Protein AF-A0A5K0Y3P8-F1 (afdb_monomer)

Mean predicted aligned error: 3.17 Å

Solvent-accessible surface area (backbone atoms only — not comparable to full-atom values): 3133 Å² total; per-residue (Å²): 104,52,66,57,25,33,68,77,40,71,96,49,86,56,56,81,60,64,66,62,48,51,54,52,50,53,52,50,51,54,51,52,50,53,50,50,54,50,51,52,52,52,50,52,54,50,54,49,55,55,58,77,75,105

Foldseek 3Di:
DQVLQCVLPPPDRRDDDPVVSVVSVVVVVVVVVVVVVVVVVVVVVVVVVVVVVD

Radius of gyration: 17.76 Å; Cα contacts (8 Å, |Δi|>4): 24; chains: 1; bounding box: 33×14×49 Å

InterPro domains:
  IPR011598 Myc-type, basic helix-loop-helix (bHLH) domain [PS50888] (1-32)
  IPR036638 Helix-loop-helix DNA-binding domain superfamily [G3DSA:4.10.280.10] (1-54)
  IPR036638 Helix-loop-helix DNA-binding domain superfamily [SSF47459] (1-50)
  IPR044818 Transcription factor ILR3-like [PTHR46133] (1-54)
  IPR057075 Iron-related transcription factor 3, bHLH domain [PF23177] (1-54)

pLDDT: mean 96.81, std 3.45, range [74.69, 98.81]

Structure (mmCIF, N/CA/C/O backbone):
data_AF-A0A5K0Y3P8-F1
#
_entry.id   AF-A0A5K0Y3P8-F1
#
loop_
_atom_site.group_PDB
_atom_site.id
_atom_site.type_symbol
_atom_site.label_atom_id
_atom_site.label_alt_id
_atom_site.label_comp_id
_atom_site.label_asym_id
_atom_site.label_entity_id
_atom_site.label_seq_id
_atom_site.pdbx_PDB_ins_code
_atom_site.Cartn_x
_atom_site.Cartn_y
_atom_site.Cartn_z
_atom_site.occupancy
_atom_site.B_iso_or_equiv
_atom_site.auth_seq_id
_atom_site.auth_comp_id
_atom_site.auth_asym_id
_atom_site.auth_atom_id
_atom_site.pdbx_PDB_model_num
ATOM 1 N N . PHE A 1 1 ? 2.660 4.106 -19.225 1.00 94.06 1 PHE A N 1
ATOM 2 C CA . PHE A 1 1 ? 3.346 2.837 -18.882 1.00 94.06 1 PHE A CA 1
ATOM 3 C C . PHE A 1 1 ? 4.634 3.068 -18.106 1.00 94.06 1 PHE A C 1
ATOM 5 O O . PHE A 1 1 ? 4.733 2.516 -17.024 1.00 94.06 1 PHE A O 1
ATOM 12 N N . VAL A 1 2 ? 5.573 3.896 -18.585 1.00 94.81 2 VAL A N 1
ATOM 13 C CA . VAL A 1 2 ? 6.803 4.232 -17.832 1.00 94.81 2 VAL A CA 1
ATOM 14 C C . VAL A 1 2 ? 6.487 4.842 -16.461 1.00 94.81 2 VAL A C 1
ATOM 16 O O . VAL A 1 2 ? 6.997 4.357 -15.459 1.00 94.81 2 VAL A O 1
ATOM 19 N N . GLU A 1 3 ? 5.586 5.828 -16.402 1.00 96.50 3 GLU A N 1
ATOM 20 C CA . GLU A 1 3 ? 5.138 6.434 -15.135 1.00 96.50 3 GLU A CA 1
ATOM 21 C C . GLU A 1 3 ? 4.517 5.406 -14.185 1.00 96.50 3 GLU A C 1
ATOM 23 O O . GLU A 1 3 ? 4.926 5.304 -13.035 1.00 96.50 3 GLU A O 1
ATOM 28 N N . LEU A 1 4 ? 3.590 4.580 -14.685 1.00 97.00 4 LEU A N 1
ATOM 29 C CA . LEU A 1 4 ? 2.999 3.496 -13.899 1.00 97.00 4 LEU A CA 1
ATOM 30 C C . LEU A 1 4 ? 4.076 2.534 -13.383 1.00 97.00 4 LEU A C 1
ATOM 32 O O . LEU A 1 4 ? 4.063 2.186 -12.214 1.00 97.00 4 LEU A O 1
ATOM 36 N N . SER A 1 5 ? 5.052 2.149 -14.205 1.00 96.88 5 SER A N 1
ATOM 37 C CA . SER A 1 5 ? 6.147 1.301 -13.736 1.00 96.88 5 SER A CA 1
ATOM 38 C C . SER A 1 5 ? 6.999 1.966 -12.654 1.00 96.88 5 SER A C 1
ATOM 40 O O . SER A 1 5 ? 7.430 1.266 -11.743 1.00 96.88 5 SER A O 1
ATOM 42 N N . ALA A 1 6 ? 7.262 3.271 -12.755 1.00 96.38 6 ALA A N 1
ATOM 43 C CA . ALA A 1 6 ? 8.007 4.009 -11.738 1.00 96.38 6 ALA A CA 1
ATOM 44 C C . ALA A 1 6 ? 7.228 4.099 -10.414 1.00 96.38 6 ALA A C 1
ATOM 46 O O . ALA A 1 6 ? 7.830 4.051 -9.346 1.00 96.38 6 ALA A O 1
ATOM 47 N N . LEU A 1 7 ? 5.895 4.183 -10.486 1.00 96.06 7 LEU A N 1
ATOM 48 C CA . LEU A 1 7 ? 5.010 4.145 -9.319 1.00 96.06 7 LEU A CA 1
ATOM 49 C C . LEU A 1 7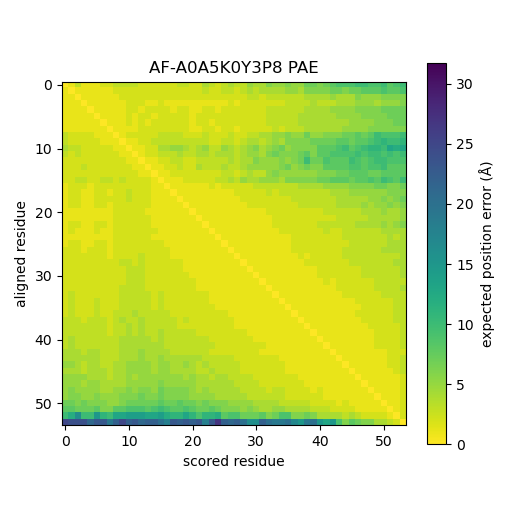 ? 4.957 2.759 -8.667 1.00 96.06 7 LEU A C 1
ATOM 51 O O . LEU A 1 7 ? 4.947 2.664 -7.445 1.00 96.06 7 LEU A O 1
ATOM 55 N N . LEU A 1 8 ? 4.916 1.690 -9.468 1.00 96.25 8 LEU A N 1
ATOM 56 C CA . LEU A 1 8 ? 4.839 0.316 -8.961 1.00 96.25 8 LEU A CA 1
ATOM 57 C C . LEU A 1 8 ? 6.130 -0.132 -8.270 1.00 96.25 8 LEU A C 1
ATOM 59 O O . LEU A 1 8 ? 6.077 -0.934 -7.342 1.00 96.25 8 LEU A O 1
ATOM 63 N N . GLU A 1 9 ? 7.283 0.369 -8.719 1.00 93.19 9 GLU A N 1
ATOM 64 C CA . GLU A 1 9 ? 8.586 0.057 -8.128 1.00 93.19 9 GLU A CA 1
ATOM 65 C C . GLU A 1 9 ? 9.452 1.320 -7.975 1.00 93.19 9 GLU A C 1
ATOM 67 O O . GLU A 1 9 ? 10.396 1.530 -8.750 1.00 93.19 9 GLU A O 1
ATOM 72 N N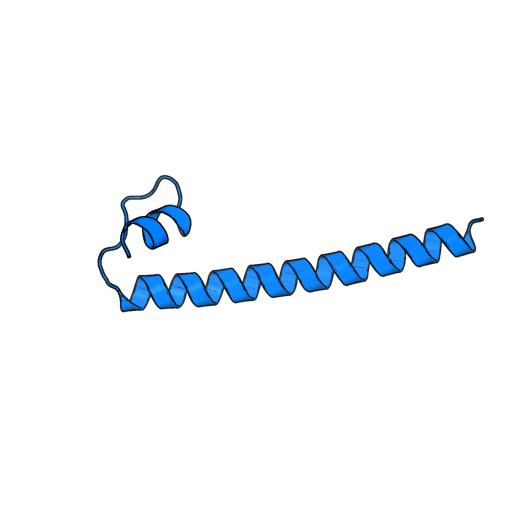 . PRO A 1 10 ? 9.163 2.164 -6.965 1.00 93.00 10 PRO A N 1
ATOM 73 C CA . PRO A 1 10 ? 9.921 3.384 -6.722 1.00 93.00 10 PRO A CA 1
ATOM 74 C C . PRO A 1 10 ? 11.412 3.097 -6.518 1.00 93.00 10 PRO A C 1
ATOM 76 O O . PRO A 1 10 ? 11.796 2.152 -5.829 1.00 93.00 10 PRO A O 1
ATOM 79 N N . GLY A 1 11 ? 12.269 3.918 -7.128 1.00 93.62 11 GLY A N 1
ATOM 80 C CA . GLY A 1 11 ? 13.728 3.785 -7.029 1.00 93.62 11 GLY A CA 1
ATOM 81 C C . GLY A 1 11 ? 14.354 2.744 -7.963 1.00 93.62 11 GLY A C 1
ATOM 82 O O . GLY A 1 11 ? 15.580 2.645 -8.015 1.00 93.62 11 GLY A O 1
ATOM 83 N N . LYS A 1 12 ? 13.557 1.999 -8.743 1.00 93.88 12 LYS A N 1
ATOM 84 C CA . LYS A 1 12 ? 14.065 1.098 -9.787 1.00 93.88 12 LYS A CA 1
ATOM 85 C C . LYS A 1 12 ? 13.952 1.718 -11.175 1.00 93.88 12 LYS A C 1
ATOM 87 O O . LYS A 1 12 ? 13.132 2.596 -11.434 1.00 93.88 12 LYS A O 1
ATOM 92 N N . LYS A 1 13 ? 14.771 1.216 -12.105 1.00 95.06 13 LYS A N 1
ATOM 93 C CA . LYS A 1 13 ? 14.623 1.537 -13.529 1.00 95.06 13 LYS A CA 1
ATOM 94 C C . LYS A 1 13 ? 13.229 1.086 -14.007 1.00 95.06 13 LYS A C 1
ATOM 96 O O . LYS A 1 13 ? 12.901 -0.083 -13.803 1.00 95.06 13 LYS A O 1
ATOM 101 N N . PRO A 1 14 ? 12.443 1.951 -14.677 1.00 94.44 14 PRO 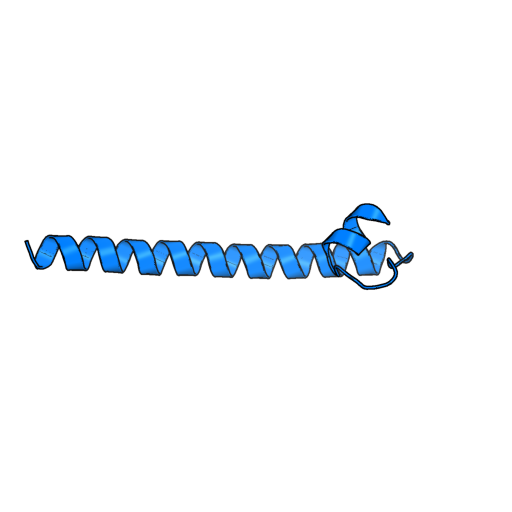A N 1
ATOM 102 C CA . PRO A 1 14 ? 11.122 1.577 -15.168 1.00 94.44 14 PRO A CA 1
ATOM 103 C C . PRO A 1 14 ? 11.169 0.420 -16.172 1.00 94.44 14 PRO A C 1
ATOM 105 O O . PRO A 1 14 ? 12.010 0.390 -17.076 1.00 94.44 14 PRO A O 1
ATOM 108 N N . LYS A 1 15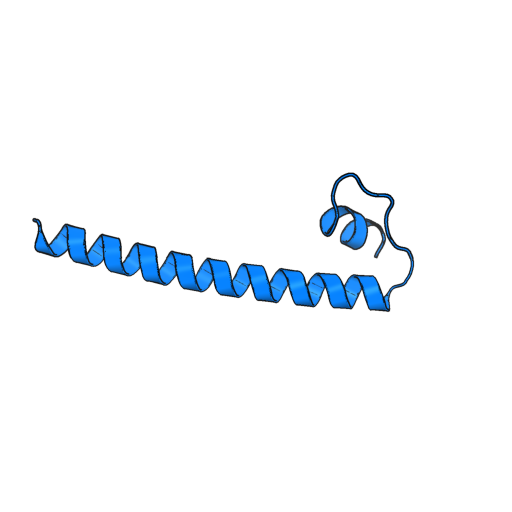 ? 10.222 -0.507 -16.034 1.00 95.62 15 LYS A N 1
ATOM 109 C CA . LYS A 1 15 ? 9.929 -1.567 -16.998 1.00 95.62 15 LYS A CA 1
ATOM 110 C C . LYS A 1 15 ? 9.397 -0.967 -18.298 1.00 95.62 15 LYS A C 1
ATOM 112 O O . LYS A 1 15 ? 8.764 0.091 -18.317 1.00 95.62 15 LYS A O 1
ATOM 117 N N . THR A 1 16 ? 9.635 -1.683 -19.391 1.00 95.25 16 THR A N 1
ATOM 118 C CA . THR A 1 16 ? 9.169 -1.317 -20.737 1.00 95.25 16 THR A CA 1
ATOM 119 C C . THR A 1 16 ? 8.140 -2.297 -21.294 1.00 95.25 16 THR A C 1
ATOM 121 O O . THR A 1 16 ? 7.344 -1.914 -22.153 1.00 95.25 16 THR A O 1
ATOM 124 N N . ASP A 1 17 ? 8.113 -3.533 -20.790 1.00 97.69 17 ASP A N 1
ATOM 125 C CA . ASP A 1 17 ? 7.124 -4.533 -21.176 1.00 97.69 17 ASP A CA 1
ATOM 126 C C . ASP A 1 17 ? 5.745 -4.199 -20.580 1.00 97.69 17 ASP A C 1
ATOM 128 O O . ASP A 1 17 ? 5.560 -4.122 -19.368 1.00 97.69 17 ASP A O 1
ATOM 132 N N . LYS A 1 18 ? 4.755 -3.966 -21.445 1.00 97.94 18 LYS A N 1
ATOM 133 C CA . LYS A 1 18 ? 3.441 -3.453 -21.025 1.00 97.94 18 LYS A CA 1
ATOM 134 C C . LYS A 1 18 ? 2.629 -4.489 -20.250 1.00 97.94 18 LYS A C 1
ATOM 136 O O . LYS A 1 18 ? 1.905 -4.108 -19.333 1.00 97.94 18 LYS A O 1
ATOM 141 N N . ALA A 1 19 ? 2.739 -5.766 -20.615 1.00 98.12 19 ALA A N 1
ATOM 142 C CA . ALA A 1 19 ? 1.985 -6.837 -19.973 1.00 98.12 19 ALA A CA 1
ATOM 143 C C . ALA A 1 19 ? 2.426 -7.021 -18.516 1.00 98.12 19 ALA A C 1
ATOM 145 O O . ALA A 1 19 ? 1.585 -7.014 -17.620 1.00 98.12 19 ALA A O 1
ATOM 146 N N . SER A 1 20 ? 3.734 -7.081 -18.261 1.00 97.19 20 SER A N 1
ATOM 147 C CA . SER A 1 20 ? 4.282 -7.169 -16.904 1.00 97.19 20 SER A CA 1
ATOM 148 C C . SER A 1 20 ? 3.896 -5.971 -16.037 1.00 97.19 20 SER A C 1
ATOM 150 O O . SER A 1 20 ? 3.476 -6.171 -14.900 1.00 97.19 20 SER A O 1
ATOM 152 N N . ILE A 1 21 ? 3.930 -4.744 -16.575 1.00 98.12 21 ILE A N 1
ATOM 153 C CA . ILE A 1 21 ? 3.489 -3.542 -15.845 1.00 98.12 21 ILE A CA 1
ATOM 154 C C . ILE A 1 21 ? 2.021 -3.666 -15.412 1.00 98.12 21 ILE A C 1
ATOM 156 O O . ILE A 1 21 ? 1.687 -3.340 -14.275 1.00 98.12 21 ILE A O 1
ATOM 160 N N . LEU A 1 22 ? 1.136 -4.139 -16.297 1.00 98.50 22 LEU A N 1
ATOM 161 C CA . LEU A 1 22 ? -0.281 -4.318 -15.962 1.00 98.50 22 LEU A CA 1
ATOM 162 C C . LEU A 1 22 ? -0.494 -5.438 -14.942 1.00 98.50 22 LEU A C 1
ATOM 164 O O . LEU A 1 22 ? -1.274 -5.257 -14.009 1.00 98.50 22 LEU A O 1
ATOM 168 N N . CYS A 1 23 ? 0.210 -6.563 -15.080 1.00 98.31 23 CYS A N 1
ATOM 169 C CA . CYS A 1 23 ? 0.151 -7.657 -14.112 1.00 98.31 23 CYS A CA 1
ATOM 170 C C . CYS A 1 23 ? 0.578 -7.197 -12.712 1.00 98.31 23 CYS A C 1
ATOM 172 O O . CYS A 1 23 ? -0.110 -7.488 -11.733 1.00 98.31 23 CYS A O 1
ATOM 174 N 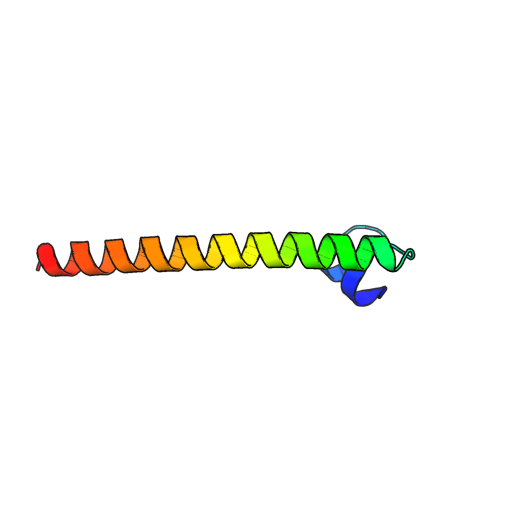N . ASP A 1 24 ? 1.671 -6.436 -12.612 1.00 97.75 24 ASP A N 1
ATOM 175 C CA . ASP A 1 24 ? 2.127 -5.880 -11.338 1.00 97.75 24 ASP A CA 1
ATOM 176 C C . ASP A 1 24 ? 1.138 -4.866 -10.760 1.00 97.75 24 ASP A C 1
ATOM 178 O O . ASP A 1 24 ? 0.869 -4.902 -9.558 1.00 97.75 24 ASP A O 1
ATOM 182 N N . ALA A 1 25 ? 0.539 -4.015 -11.599 1.00 98.25 25 ALA A N 1
ATOM 183 C CA . ALA A 1 25 ? -0.494 -3.081 -11.161 1.00 98.25 25 ALA A CA 1
ATOM 184 C C . ALA A 1 25 ? -1.720 -3.802 -10.593 1.00 98.25 25 ALA A C 1
ATOM 186 O O . ALA A 1 25 ? -2.192 -3.455 -9.512 1.00 98.25 25 ALA A O 1
ATOM 187 N N . ILE A 1 26 ? -2.218 -4.829 -11.288 1.00 98.50 26 ILE A N 1
ATOM 188 C CA . ILE A 1 26 ? -3.358 -5.633 -10.830 1.00 98.50 26 ILE A CA 1
ATOM 189 C C . ILE A 1 26 ? -3.033 -6.305 -9.496 1.00 98.50 26 ILE A C 1
ATOM 191 O O . ILE A 1 26 ? -3.834 -6.241 -8.562 1.00 98.50 26 ILE A O 1
ATOM 195 N N . ARG A 1 27 ? -1.848 -6.916 -9.383 1.00 98.25 27 ARG A N 1
ATOM 196 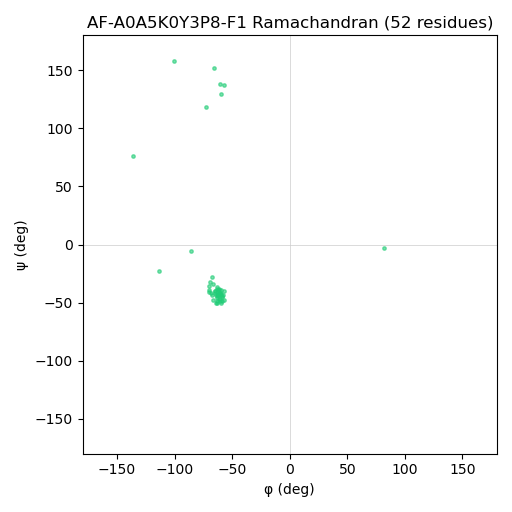C CA . ARG A 1 27 ? -1.412 -7.568 -8.146 1.00 98.25 27 ARG A CA 1
ATOM 197 C C . ARG A 1 27 ? -1.366 -6.576 -6.986 1.00 98.25 27 ARG A C 1
ATOM 199 O O . ARG A 1 27 ? -1.960 -6.854 -5.947 1.00 98.25 27 ARG A O 1
ATOM 206 N N . LEU A 1 28 ? -0.721 -5.423 -7.170 1.00 97.19 28 LEU A N 1
ATOM 207 C CA . LEU A 1 28 ? -0.616 -4.405 -6.125 1.00 97.19 28 LEU A CA 1
ATOM 208 C C . LEU A 1 28 ? -1.995 -3.864 -5.719 1.00 97.19 28 LEU A C 1
ATOM 210 O O . LEU A 1 28 ? -2.277 -3.758 -4.530 1.00 97.19 28 LEU A O 1
ATOM 214 N N . MET A 1 29 ? -2.883 -3.585 -6.680 1.00 97.94 29 MET A N 1
ATOM 215 C CA . MET A 1 29 ? -4.246 -3.125 -6.384 1.00 97.94 29 MET A CA 1
ATOM 216 C C . MET A 1 29 ? -5.041 -4.142 -5.562 1.00 97.94 29 MET A C 1
ATOM 218 O O . MET A 1 29 ? -5.744 -3.754 -4.630 1.00 97.94 29 MET A O 1
ATOM 222 N N . ASN A 1 30 ? -4.925 -5.435 -5.875 1.00 98.44 30 ASN A N 1
ATOM 223 C CA . ASN A 1 30 ? -5.592 -6.484 -5.104 1.00 98.44 30 ASN A CA 1
ATOM 224 C C . ASN A 1 30 ? -5.051 -6.566 -3.670 1.00 98.44 30 ASN A C 1
ATOM 226 O O . ASN A 1 30 ? -5.833 -6.715 -2.733 1.00 98.44 30 ASN A O 1
ATOM 230 N N . GLN A 1 31 ? -3.734 -6.420 -3.491 1.00 98.25 31 GLN A N 1
ATOM 231 C CA . GLN A 1 31 ? -3.112 -6.387 -2.164 1.00 98.25 31 GLN A CA 1
ATOM 232 C C . GLN A 1 31 ? -3.606 -5.186 -1.348 1.00 98.25 31 GLN A C 1
ATOM 234 O O . GLN A 1 31 ? -4.091 -5.370 -0.236 1.00 98.25 31 GLN A O 1
ATOM 239 N N . LEU A 1 32 ? -3.569 -3.982 -1.927 1.00 98.31 32 LEU A N 1
ATOM 240 C CA . LEU A 1 32 ? -4.024 -2.757 -1.263 1.00 98.31 32 LEU A CA 1
ATOM 241 C C . LEU A 1 32 ? -5.513 -2.808 -0.904 1.00 98.31 32 LEU A C 1
ATOM 243 O O . LEU A 1 32 ? -5.901 -2.352 0.166 1.00 98.31 32 LEU A O 1
ATOM 247 N N . ARG A 1 33 ? -6.358 -3.386 -1.769 1.00 98.62 33 ARG A N 1
ATOM 248 C CA . ARG A 1 33 ? -7.784 -3.573 -1.465 1.00 98.62 33 ARG A CA 1
ATOM 249 C C . ARG A 1 33 ? -7.982 -4.507 -0.275 1.00 98.62 33 ARG A C 1
ATOM 251 O O . ARG A 1 33 ? -8.726 -4.164 0.634 1.00 98.62 33 ARG A O 1
ATOM 258 N N . SER A 1 34 ? -7.278 -5.639 -0.255 1.00 98.56 34 SER A N 1
ATOM 259 C CA . SER A 1 34 ? -7.334 -6.573 0.871 1.00 98.56 34 SER A CA 1
ATOM 260 C C . SER A 1 34 ? -6.856 -5.937 2.178 1.00 98.56 34 SER A C 1
ATOM 262 O O . SER A 1 34 ? -7.425 -6.215 3.231 1.00 98.56 34 SER A O 1
ATOM 264 N N . GLU A 1 35 ? -5.814 -5.107 2.130 1.00 98.69 35 GLU A N 1
ATOM 265 C CA . GLU A 1 35 ? -5.308 -4.384 3.298 1.00 98.69 35 GLU A CA 1
ATOM 266 C C . GLU A 1 35 ? -6.312 -3.335 3.789 1.00 98.69 35 GLU A C 1
ATOM 268 O O . GLU A 1 35 ? -6.594 -3.271 4.983 1.00 98.69 35 GLU A O 1
ATOM 273 N N . ALA A 1 36 ? -6.920 -2.572 2.877 1.00 98.75 36 ALA A N 1
ATOM 274 C CA . ALA A 1 36 ? -7.953 -1.596 3.209 1.00 98.75 36 ALA A CA 1
ATOM 275 C C . ALA A 1 36 ? -9.191 -2.248 3.847 1.00 98.75 36 ALA A C 1
ATOM 277 O O . ALA A 1 36 ? -9.710 -1.732 4.838 1.00 98.75 36 ALA A O 1
ATOM 278 N N . ASP A 1 37 ? -9.641 -3.391 3.322 1.00 98.69 37 ASP A N 1
ATOM 279 C CA . ASP A 1 37 ? -10.767 -4.139 3.889 1.00 98.69 37 ASP A CA 1
ATOM 280 C C . ASP A 1 37 ? -10.439 -4.642 5.300 1.00 98.69 37 ASP A C 1
ATOM 282 O O . ASP A 1 37 ? -11.239 -4.467 6.221 1.00 98.69 37 ASP A O 1
ATOM 286 N N . LYS A 1 38 ? -9.229 -5.183 5.502 1.00 98.75 38 LYS A N 1
ATOM 287 C CA . LYS A 1 3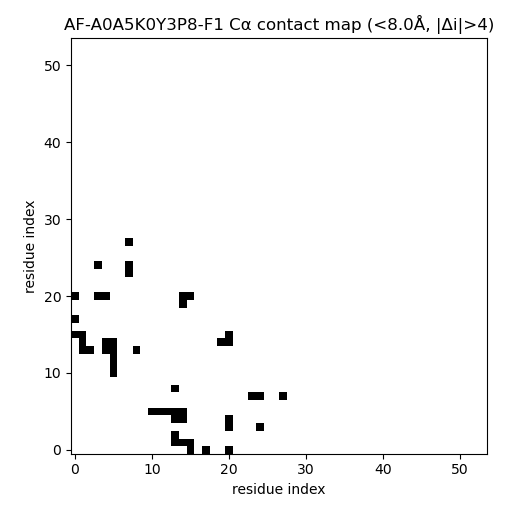8 ? -8.756 -5.613 6.823 1.00 98.75 38 LYS A CA 1
AT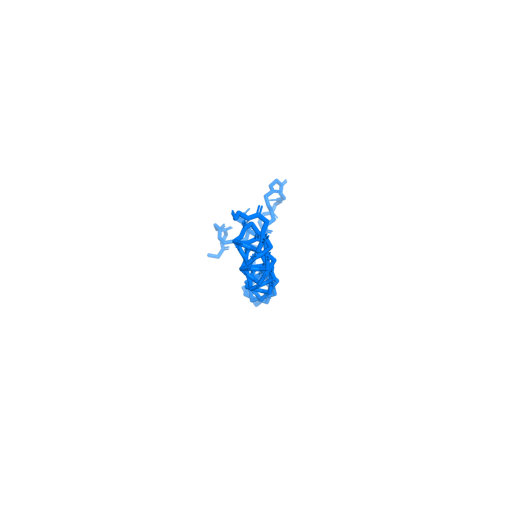OM 288 C C . LYS A 1 38 ? -8.713 -4.448 7.816 1.00 98.75 38 LYS A C 1
ATOM 290 O O . LYS A 1 38 ? -9.261 -4.573 8.907 1.00 98.75 38 LYS A O 1
ATOM 295 N N . LEU A 1 39 ? -8.123 -3.314 7.432 1.00 98.81 39 LEU A N 1
ATOM 296 C CA . LEU A 1 39 ? -8.062 -2.112 8.271 1.00 98.81 39 LEU A CA 1
ATOM 297 C C . LEU A 1 39 ? -9.459 -1.602 8.632 1.00 98.81 39 LEU A C 1
ATOM 299 O O . LEU A 1 39 ? -9.697 -1.199 9.768 1.00 98.81 39 LEU A O 1
ATOM 303 N N . LYS A 1 40 ? -10.405 -1.646 7.689 1.00 98.69 40 LYS A N 1
ATOM 304 C CA . LYS A 1 40 ? -11.795 -1.256 7.938 1.00 98.69 40 LYS A CA 1
ATOM 305 C C . LYS A 1 40 ? -12.465 -2.175 8.960 1.00 98.69 40 LYS A C 1
ATOM 307 O O . LYS A 1 40 ? -13.162 -1.679 9.844 1.00 98.69 40 LYS A O 1
ATOM 312 N N . THR A 1 41 ? -12.253 -3.486 8.855 1.00 98.69 41 THR A N 1
ATOM 313 C CA . THR A 1 41 ? -12.754 -4.462 9.832 1.00 98.69 41 THR A CA 1
ATOM 314 C C . THR A 1 41 ? -12.136 -4.241 11.210 1.00 98.69 41 THR A C 1
ATOM 316 O O . THR A 1 41 ? -12.871 -4.147 12.189 1.00 98.69 41 THR A O 1
ATOM 319 N N . GLU A 1 42 ? -10.811 -4.100 11.293 1.00 98.62 42 GLU A N 1
ATOM 320 C CA . GLU A 1 42 ? -10.105 -3.859 12.559 1.00 98.62 42 GLU A CA 1
ATOM 321 C C . GLU A 1 42 ? -10.554 -2.551 13.218 1.00 98.62 42 GLU A C 1
ATOM 323 O O . GLU A 1 42 ? -10.840 -2.533 14.414 1.00 98.62 42 GLU A O 1
ATOM 328 N N . ASN A 1 43 ? -10.697 -1.471 12.445 1.00 98.62 43 ASN A N 1
ATOM 329 C CA . ASN A 1 43 ? -11.203 -0.204 12.965 1.00 98.62 43 ASN A CA 1
ATOM 330 C C . ASN A 1 43 ? -12.645 -0.336 13.484 1.00 98.62 43 ASN A C 1
ATOM 332 O O . ASN A 1 43 ? -12.951 0.165 14.562 1.00 98.62 43 ASN A O 1
ATOM 336 N N . GLY A 1 44 ? -13.517 -1.051 12.764 1.00 98.56 44 GLY A N 1
ATOM 337 C CA . GLY A 1 44 ? -14.886 -1.317 13.216 1.00 98.56 44 GLY A CA 1
ATOM 338 C C . GLY A 1 44 ? -14.939 -2.082 14.544 1.00 98.56 44 GLY A C 1
ATOM 339 O O . GLY A 1 44 ? -15.690 -1.701 15.439 1.00 98.56 44 GLY A O 1
ATOM 340 N N . GLN A 1 45 ? -14.090 -3.101 14.703 1.00 98.38 45 GLN A N 1
ATOM 341 C CA . GLN A 1 45 ? -13.960 -3.861 15.952 1.00 98.38 45 GLN A CA 1
ATOM 342 C C . GLN A 1 45 ? -13.477 -2.970 17.108 1.00 98.38 45 GLN A C 1
ATOM 344 O O . GLN A 1 45 ? -13.987 -3.051 18.223 1.00 98.38 45 GLN A O 1
ATOM 349 N N . LEU A 1 46 ? -12.501 -2.092 16.853 1.00 98.44 46 LEU A N 1
ATOM 350 C CA . LEU A 1 46 ? -12.005 -1.147 17.856 1.00 98.44 46 LEU A CA 1
ATOM 351 C C . LEU A 1 46 ? -13.083 -0.138 18.272 1.00 98.44 46 LEU A C 1
ATOM 353 O O . LEU A 1 46 ? -13.220 0.150 19.460 1.00 98.44 46 LEU A O 1
ATOM 357 N N . GLU A 1 47 ? -13.864 0.380 17.323 1.00 98.38 47 GLU A N 1
ATOM 358 C CA . GLU A 1 47 ? -14.981 1.285 17.609 1.00 98.38 47 GLU A CA 1
ATOM 359 C C . GLU A 1 47 ? -16.075 0.622 18.457 1.00 98.38 47 GLU A C 1
ATOM 361 O O . GLU A 1 47 ? -16.635 1.276 19.338 1.00 98.38 47 GLU A O 1
ATOM 366 N N . GLU A 1 48 ? -16.382 -0.654 18.211 1.00 98.06 48 GLU A N 1
ATOM 367 C CA . GLU A 1 48 ? -17.314 -1.442 19.027 1.00 98.06 48 GLU A CA 1
ATOM 368 C C . GLU A 1 48 ? -16.781 -1.626 20.452 1.00 98.06 48 GLU A C 1
ATOM 370 O O . GLU A 1 48 ? -17.453 -1.231 21.405 1.00 98.06 48 GLU A O 1
ATOM 375 N N . ASN A 1 49 ? -15.530 -2.072 20.600 1.00 97.88 49 ASN A N 1
ATOM 376 C CA . ASN A 1 49 ? -14.888 -2.236 21.907 1.00 97.88 49 ASN A CA 1
ATOM 377 C C . ASN A 1 49 ? -14.879 -0.925 22.718 1.00 97.88 49 ASN A C 1
ATOM 379 O O . ASN A 1 49 ? -15.119 -0.926 23.922 1.00 97.88 49 ASN A O 1
ATOM 383 N N . ILE A 1 50 ? -14.628 0.222 22.072 1.00 98.06 50 ILE A N 1
ATOM 384 C CA . ILE A 1 50 ? -14.675 1.535 22.738 1.00 98.06 50 ILE A CA 1
ATOM 385 C C . ILE A 1 50 ? -16.085 1.858 23.247 1.00 98.06 50 ILE A C 1
ATOM 387 O O . ILE A 1 50 ? -16.211 2.503 24.287 1.00 98.06 50 ILE A O 1
ATOM 391 N N . LYS A 1 51 ? -17.139 1.466 22.520 1.00 97.06 51 LYS A N 1
ATOM 392 C CA . LYS A 1 51 ? -18.528 1.687 22.951 1.00 97.06 51 LYS A CA 1
ATOM 393 C C . LYS A 1 51 ? -18.894 0.808 24.140 1.00 97.06 51 LYS A C 1
ATOM 395 O O . LYS A 1 51 ? -19.575 1.298 25.024 1.00 97.06 51 LYS A O 1
ATOM 400 N N . GLU A 1 52 ? -18.438 -0.441 24.171 1.00 96.69 52 GLU A N 1
ATOM 401 C CA . GLU A 1 52 ? -18.699 -1.359 25.290 1.00 96.69 52 GLU A CA 1
ATOM 402 C C . GLU A 1 52 ? -17.999 -0.939 26.590 1.00 96.69 52 GLU A C 1
ATOM 404 O O . GLU A 1 52 ? -18.473 -1.243 27.681 1.00 96.69 52 GLU A O 1
ATOM 409 N N . LEU A 1 53 ? -16.868 -0.236 26.479 1.00 95.31 53 LEU A N 1
ATOM 410 C CA . LEU A 1 53 ? -16.095 0.260 27.620 1.00 95.31 53 LEU A CA 1
ATOM 411 C C . LEU A 1 53 ? -16.575 1.620 28.166 1.00 95.31 53 LEU A C 1
ATOM 413 O O . LEU A 1 53 ? -16.013 2.091 29.158 1.00 95.31 53 LEU A O 1
ATOM 417 N N . LYS A 1 54 ? -17.547 2.273 27.519 1.00 74.69 5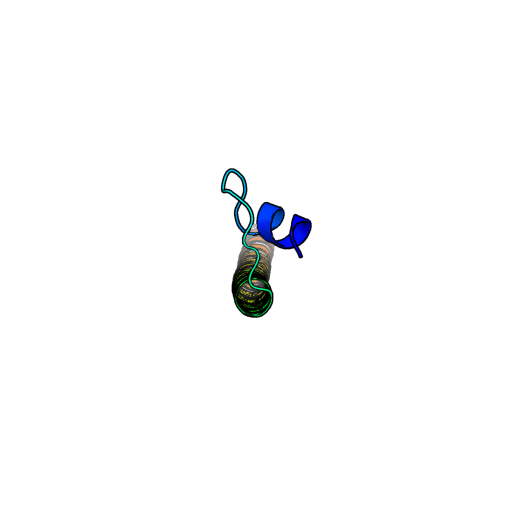4 LYS A N 1
ATOM 418 C CA . LYS A 1 54 ? -18.113 3.571 27.927 1.00 74.69 54 LYS A CA 1
ATOM 419 C C . LYS A 1 54 ? -19.466 3.407 28.604 1.00 74.69 54 LYS A C 1
ATOM 421 O O . LYS A 1 54 ? -19.698 4.174 29.563 1.00 74.69 54 LYS A O 1
#

Sequence (54 aa):
FVELSALLEPGKKPKTDKASILCDAIRLMNQLRSEADKLKTENGQLEENIKELK

Secondary structure (DSSP, 8-state):
-HHHHHHHSTTSPPP--HHHHHHHHHHHHHHHHHHHHHHHHHHHHHHHHHHHT-

Organism: NCBI:txid210225